Protein AF-A0A7S3WK91-F1 (afdb_monomer)

Sequence (110 aa):
MHADAELDVEPSCLADLNDDLLRKIASRLAESDLASAVALKRCSSRFKDLATPLVANAVSRINTKWRDAADKIGEEGAARIRGGLERNGVLTTLNLLGNNIRAEGAAAIA

Organism: Emiliania huxleyi (NCBI:txid2903)

Nearest PDB structures (foldseek):
  5k35-assembly1_A  TM=3.600E-01  e=5.840E+00  Legionella pneumophila

Radius of gyration: 26.45 Å; Cα contacts (8 Å, |Δi|>4): 63; chains: 1; bounding box: 56×19×87 Å

Foldseek 3Di:
DDDPDPPPCPPPPPPPQDPVNVVVVLVVLLVPALVSLVVQCPPDPVCVVSSVVSNVSNVVVVVVVVVVVLQVCLQVVLLVLQVVVVPDPPDPDDDCPPSNNDPNSVVNND

Mean predicted aligned error: 13.98 Å

Solvent-accessible surface area (backbone atoms only — not comparable to full-atom values): 6562 Å² total; per-residue (Å²): 136,89,78,88,74,83,80,78,72,70,79,77,78,67,78,79,62,50,70,67,59,53,50,52,52,48,54,58,44,40,76,44,58,61,69,61,33,57,52,44,45,72,72,40,78,83,39,37,77,56,24,54,60,32,42,53,51,27,51,51,55,50,52,52,53,53,50,56,51,51,48,51,49,12,37,54,49,22,49,52,48,30,63,49,51,80,72,37,94,78,73,84,78,84,89,66,86,87,62,65,52,42,73,71,16,47,63,53,53,107

InterPro domains:
  IPR032675 Leucine-rich repeat domain superfamily [G3DSA:3.80.10.10] (22-110)

pLDDT: mean 71.81, std 11.96, range [39.44, 88.31]

Secondary structure (DSSP, 8-state):
------------TTTT--HHHHHHHHHHHHTS-HHHHHHHHHH-STTHHHHHHHHHHHHHHHHHHHHHHHHHHHHHHHHHHHHHHTT-SS------TTS---HHHHHTT-

Structure (mmCIF, N/CA/C/O backbone):
data_AF-A0A7S3WK91-F1
#
_entry.id   AF-A0A7S3WK91-F1
#
loop_
_atom_site.group_PDB
_atom_site.id
_atom_site.type_symbol
_atom_site.label_atom_id
_atom_site.label_alt_id
_atom_site.label_comp_id
_atom_site.label_asym_id
_atom_site.label_entity_id
_atom_site.label_seq_id
_atom_site.pdbx_PDB_ins_code
_atom_site.Cartn_x
_atom_site.Cartn_y
_atom_site.Cartn_z
_atom_site.occupancy
_atom_site.B_iso_or_equiv
_atom_site.auth_seq_id
_atom_site.auth_comp_id
_atom_site.auth_asym_id
_atom_site.auth_atom_id
_atom_site.pdbx_PDB_model_num
ATOM 1 N N . MET A 1 1 ? 18.056 6.343 -60.080 1.00 39.44 1 MET A N 1
ATOM 2 C CA . MET A 1 1 ? 19.334 6.184 -59.355 1.00 39.44 1 MET A CA 1
ATOM 3 C C . MET A 1 1 ? 19.252 7.106 -58.139 1.00 39.44 1 MET A C 1
ATOM 5 O O . MET A 1 1 ? 19.689 8.238 -58.215 1.00 39.44 1 MET A O 1
ATOM 9 N N . HIS A 1 2 ? 18.313 6.854 -57.222 1.00 42.72 2 HIS A N 1
ATOM 10 C CA . HIS A 1 2 ? 18.498 6.074 -55.987 1.00 42.72 2 HIS A CA 1
ATOM 11 C C . HIS A 1 2 ? 19.823 6.369 -55.281 1.00 42.72 2 HIS A C 1
ATOM 13 O O . HIS A 1 2 ? 20.850 5.845 -55.701 1.00 42.72 2 HIS A O 1
ATOM 19 N N . ALA A 1 3 ? 19.746 7.175 -54.221 1.00 43.22 3 ALA A N 1
ATOM 20 C CA . ALA A 1 3 ? 20.420 6.948 -52.944 1.00 43.22 3 ALA A CA 1
ATOM 21 C C . ALA A 1 3 ? 19.912 7.989 -51.925 1.00 43.22 3 ALA A C 1
ATOM 23 O O . ALA A 1 3 ? 20.571 8.992 -51.666 1.00 43.22 3 ALA A O 1
ATOM 24 N N . ASP A 1 4 ? 18.720 7.750 -51.372 1.00 42.28 4 ASP A N 1
ATOM 25 C CA . ASP A 1 4 ? 18.373 8.228 -50.034 1.00 42.28 4 ASP A CA 1
ATOM 26 C C . ASP A 1 4 ? 19.255 7.443 -49.058 1.00 42.28 4 ASP A C 1
ATOM 28 O O . ASP A 1 4 ? 19.033 6.257 -48.823 1.00 42.28 4 ASP A O 1
ATOM 32 N N . ALA A 1 5 ? 20.330 8.064 -48.580 1.00 47.50 5 ALA A N 1
ATOM 33 C CA . ALA A 1 5 ? 21.138 7.505 -47.509 1.00 47.50 5 ALA A CA 1
ATOM 34 C C . ALA A 1 5 ? 20.536 7.971 -46.181 1.00 47.50 5 ALA A C 1
ATOM 36 O O . ALA A 1 5 ? 20.780 9.095 -45.739 1.00 47.50 5 ALA A O 1
ATOM 37 N N . GLU A 1 6 ? 19.722 7.098 -45.583 1.00 49.91 6 GLU A N 1
ATOM 38 C CA . GLU A 1 6 ? 19.400 7.085 -44.156 1.00 49.91 6 GLU A CA 1
ATOM 39 C C . GLU A 1 6 ? 20.673 7.343 -43.336 1.00 49.91 6 GLU A C 1
ATOM 41 O O . GLU A 1 6 ? 21.523 6.469 -43.173 1.00 49.91 6 GLU A O 1
ATOM 46 N N . LEU A 1 7 ? 20.810 8.558 -42.811 1.00 42.66 7 LEU A N 1
ATOM 47 C CA . LEU A 1 7 ? 21.681 8.842 -41.676 1.00 42.66 7 LEU A CA 1
ATOM 48 C C . LEU A 1 7 ? 20.838 8.745 -40.407 1.00 42.66 7 LEU A C 1
ATOM 50 O O . LEU A 1 7 ? 20.645 9.725 -39.691 1.00 42.66 7 LEU A O 1
ATOM 54 N N . ASP A 1 8 ? 20.339 7.539 -40.146 1.00 42.78 8 ASP A N 1
ATOM 55 C CA . ASP A 1 8 ? 19.855 7.135 -38.830 1.00 42.78 8 ASP A CA 1
ATOM 56 C C . ASP A 1 8 ? 21.088 6.826 -37.964 1.00 42.78 8 ASP A C 1
ATOM 58 O O . ASP A 1 8 ? 21.459 5.683 -37.696 1.00 42.78 8 ASP A O 1
ATOM 62 N N . VAL A 1 9 ? 21.833 7.879 -37.614 1.00 47.31 9 VAL A N 1
ATOM 63 C CA . VAL A 1 9 ? 22.887 7.792 -36.599 1.00 47.31 9 VAL A CA 1
ATOM 64 C C . VAL A 1 9 ? 22.194 7.908 -35.247 1.00 47.31 9 VAL A C 1
ATOM 66 O O . VAL A 1 9 ? 22.242 8.941 -34.579 1.00 47.31 9 VAL A O 1
ATOM 69 N N . GLU A 1 10 ? 21.521 6.827 -34.852 1.00 50.66 10 GLU A N 1
ATOM 70 C CA . GLU A 1 10 ? 21.249 6.553 -33.444 1.00 50.66 10 GLU A CA 1
ATOM 71 C C . GLU A 1 10 ? 22.588 6.692 -32.693 1.00 50.66 10 GLU A C 1
ATOM 73 O O . GLU A 1 10 ? 23.584 6.074 -33.087 1.00 50.66 10 GLU A O 1
ATOM 78 N N . PRO A 1 11 ? 22.685 7.533 -31.651 1.00 44.22 11 PRO A N 1
ATOM 79 C CA . PRO A 1 11 ? 23.951 7.774 -30.982 1.00 44.22 11 PRO A CA 1
ATOM 80 C C . PRO A 1 11 ? 24.429 6.481 -30.310 1.00 44.22 11 PRO A C 1
ATOM 82 O O . PRO A 1 11 ? 23.894 6.054 -29.287 1.00 44.22 11 PRO A O 1
ATOM 85 N N . SER A 1 12 ? 25.487 5.882 -30.860 1.00 49.66 12 SER A N 1
ATOM 86 C CA . SER A 1 12 ? 26.161 4.663 -30.384 1.00 49.66 12 SER A CA 1
ATOM 87 C C . SER A 1 12 ? 26.857 4.803 -29.017 1.00 49.66 12 SER A C 1
ATOM 89 O O . SER A 1 12 ? 27.827 4.105 -28.740 1.00 49.66 12 SER A O 1
ATOM 91 N N . CYS A 1 13 ? 26.385 5.673 -28.123 1.00 46.78 13 CYS A N 1
ATOM 92 C CA . CYS A 1 13 ? 27.007 5.927 -26.819 1.00 46.78 13 CYS A CA 1
ATOM 93 C C . CYS A 1 13 ? 26.669 4.874 -25.743 1.00 46.78 13 CYS A C 1
ATOM 95 O O . CYS A 1 13 ? 27.171 4.965 -24.626 1.00 46.78 13 CYS A O 1
ATOM 97 N N . LEU A 1 14 ? 25.820 3.882 -26.041 1.00 51.44 14 LEU A N 1
ATOM 98 C CA . LEU A 1 14 ? 25.365 2.870 -25.070 1.00 51.44 14 LEU A CA 1
ATOM 99 C C . LEU A 1 14 ? 25.967 1.470 -25.268 1.00 51.44 14 LEU A C 1
ATOM 101 O O . LEU A 1 14 ? 25.737 0.594 -24.432 1.00 51.44 14 LEU A O 1
ATOM 105 N N . ALA A 1 15 ? 26.730 1.238 -26.340 1.00 56.41 15 ALA A N 1
ATOM 106 C CA . ALA A 1 15 ? 27.353 -0.065 -26.594 1.00 56.41 15 ALA A CA 1
ATOM 107 C C . ALA A 1 15 ? 28.552 -0.344 -25.664 1.00 56.41 15 ALA A C 1
ATOM 109 O O . ALA A 1 15 ? 28.764 -1.496 -25.293 1.00 56.41 15 ALA A O 1
ATOM 110 N N . ASP A 1 16 ? 29.258 0.704 -25.223 1.00 57.34 16 ASP A N 1
ATOM 111 C CA . ASP A 1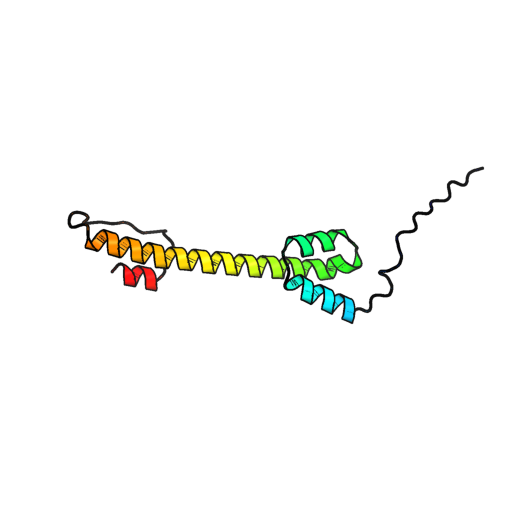 16 ? 30.451 0.619 -24.360 1.00 57.34 16 ASP A CA 1
ATOM 112 C C . ASP A 1 16 ? 30.156 0.637 -22.849 1.00 57.34 16 ASP A C 1
ATOM 114 O O . ASP A 1 16 ? 31.073 0.627 -22.022 1.00 57.34 16 ASP A O 1
ATOM 118 N N . LEU A 1 17 ? 28.883 0.660 -22.435 1.00 63.47 17 LEU A N 1
ATOM 119 C CA . LEU A 1 17 ? 28.564 0.587 -21.011 1.00 63.47 17 LEU A CA 1
ATOM 120 C C . LEU A 1 17 ? 28.827 -0.834 -20.491 1.00 63.47 17 LEU A C 1
ATOM 122 O O . LEU A 1 17 ? 28.091 -1.769 -20.804 1.00 63.47 17 LEU A O 1
ATOM 126 N N . ASN A 1 18 ? 29.874 -0.984 -19.676 1.00 74.00 18 ASN A N 1
ATOM 127 C CA . ASN A 1 18 ? 30.205 -2.242 -19.009 1.00 74.00 18 ASN A CA 1
ATOM 128 C C . ASN A 1 18 ? 29.045 -2.723 -18.111 1.00 74.00 18 ASN A C 1
ATOM 130 O O . ASN A 1 18 ? 28.393 -1.911 -17.445 1.00 74.00 18 ASN A O 1
ATOM 134 N N . ASP A 1 19 ? 28.834 -4.040 -18.026 1.00 74.31 19 ASP A N 1
ATOM 135 C CA . ASP A 1 19 ? 27.715 -4.653 -17.286 1.00 74.31 19 ASP A CA 1
ATOM 136 C C . ASP A 1 19 ? 27.688 -4.261 -15.796 1.00 74.31 19 ASP A C 1
ATOM 138 O O . ASP A 1 19 ? 26.617 -4.130 -15.198 1.00 74.31 19 ASP A O 1
ATOM 142 N N . ASP A 1 20 ? 28.853 -3.998 -15.192 1.00 78.69 20 ASP A N 1
ATOM 143 C CA . ASP A 1 20 ? 28.956 -3.499 -13.813 1.00 78.69 20 ASP A CA 1
ATOM 144 C C . ASP A 1 20 ? 28.362 -2.089 -13.651 1.00 78.69 20 ASP A C 1
ATOM 146 O O . ASP A 1 20 ? 27.637 -1.807 -12.691 1.00 78.69 20 ASP A O 1
ATOM 150 N N . LEU A 1 21 ? 28.618 -1.204 -14.619 1.00 77.69 21 LEU A N 1
ATOM 151 C CA . LEU A 1 21 ? 28.102 0.162 -14.608 1.00 77.69 21 LEU A CA 1
ATOM 152 C C . LEU A 1 21 ? 26.587 0.164 -14.843 1.00 77.69 21 LEU A C 1
ATOM 154 O O . LEU A 1 21 ? 25.855 0.864 -14.142 1.00 77.69 21 LEU A O 1
ATOM 158 N N . 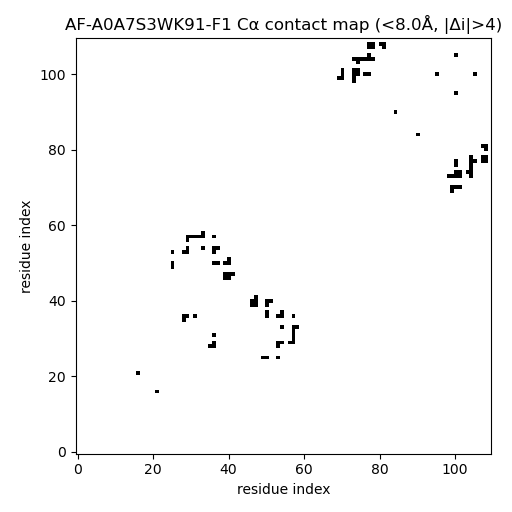LEU A 1 22 ? 26.114 -0.685 -15.761 1.00 74.88 22 LEU A N 1
ATOM 159 C CA . LEU A 1 22 ? 24.689 -0.923 -16.002 1.00 74.88 22 LEU A CA 1
ATOM 160 C C . LEU A 1 22 ? 23.984 -1.414 -14.740 1.00 74.88 22 LEU A C 1
ATOM 162 O O . LEU A 1 22 ? 22.922 -0.900 -14.385 1.00 74.88 22 LEU A O 1
ATOM 166 N N . ARG A 1 23 ? 24.598 -2.355 -14.017 1.00 74.06 23 ARG A N 1
ATOM 167 C CA . ARG A 1 23 ? 24.060 -2.862 -12.754 1.00 74.06 23 ARG A CA 1
ATOM 168 C C . ARG A 1 23 ? 24.020 -1.779 -11.676 1.00 74.06 23 ARG A C 1
ATOM 170 O O . ARG A 1 23 ? 23.020 -1.676 -10.973 1.00 74.06 23 ARG A O 1
ATOM 177 N N . LYS A 1 24 ? 25.047 -0.933 -11.560 1.00 79.62 24 LYS A N 1
ATOM 178 C CA . LYS A 1 24 ? 25.048 0.198 -10.611 1.00 79.62 24 LYS A CA 1
ATOM 179 C C . LYS A 1 24 ? 23.970 1.233 -10.930 1.00 79.62 24 LYS A C 1
ATOM 181 O O . LYS A 1 24 ? 23.294 1.697 -10.013 1.00 79.62 24 LYS A O 1
ATOM 186 N N . ILE A 1 25 ? 23.787 1.572 -12.206 1.00 75.81 25 ILE A N 1
ATOM 187 C CA . ILE A 1 25 ? 22.723 2.481 -12.658 1.00 75.81 25 ILE A CA 1
ATOM 188 C C . ILE A 1 25 ? 21.350 1.867 -12.370 1.00 75.81 25 ILE A C 1
ATOM 190 O O . ILE A 1 25 ? 20.484 2.546 -11.823 1.00 75.81 25 ILE A O 1
ATOM 194 N N . ALA A 1 26 ? 21.172 0.572 -12.649 1.00 73.62 26 ALA A N 1
ATOM 195 C CA . ALA A 1 26 ? 19.958 -0.161 -12.309 1.00 73.62 26 ALA A CA 1
ATOM 196 C C . ALA A 1 26 ? 19.671 -0.108 -10.799 1.00 73.62 26 ALA A C 1
ATOM 198 O O . ALA A 1 26 ? 18.570 0.267 -10.409 1.00 73.62 26 ALA A O 1
ATOM 199 N N . SER A 1 27 ? 20.655 -0.386 -9.940 1.00 75.25 27 SER A N 1
ATOM 200 C CA . SER A 1 27 ? 20.482 -0.318 -8.481 1.00 75.25 27 SER A CA 1
ATOM 201 C C . SER A 1 27 ? 20.098 1.081 -7.992 1.00 75.25 27 SER A C 1
ATOM 203 O O . SER A 1 27 ? 19.176 1.217 -7.194 1.00 75.25 27 SER A O 1
ATOM 205 N N . ARG A 1 28 ? 20.741 2.136 -8.511 1.00 75.81 28 ARG A N 1
ATOM 206 C CA . ARG A 1 28 ? 20.384 3.536 -8.204 1.00 75.81 28 ARG A CA 1
ATOM 207 C C . ARG A 1 28 ? 18.955 3.870 -8.631 1.00 75.81 28 ARG A C 1
ATOM 209 O O . ARG A 1 28 ? 18.254 4.607 -7.947 1.00 75.81 28 ARG A O 1
ATOM 216 N N . LEU A 1 29 ? 18.510 3.319 -9.755 1.00 70.00 29 LEU A N 1
ATOM 217 C CA . LEU A 1 29 ? 17.156 3.518 -10.254 1.00 70.00 29 LEU A CA 1
ATOM 218 C C . LEU A 1 29 ? 16.111 2.714 -9.469 1.00 70.00 29 LEU A C 1
ATOM 220 O O . LEU A 1 29 ? 14.987 3.185 -9.315 1.00 70.00 29 LEU A O 1
ATOM 224 N N . ALA A 1 30 ? 16.477 1.540 -8.945 1.00 68.69 30 ALA A N 1
ATOM 225 C CA . ALA A 1 30 ? 15.633 0.744 -8.050 1.00 68.69 30 ALA A CA 1
ATOM 226 C C . ALA A 1 30 ? 15.255 1.530 -6.786 1.00 68.69 30 ALA A C 1
ATOM 228 O O . ALA A 1 30 ? 14.171 1.356 -6.229 1.00 68.69 30 ALA A O 1
ATOM 229 N N . GLU A 1 31 ? 16.151 2.417 -6.348 1.00 73.12 31 GLU A N 1
ATOM 230 C CA . GLU A 1 31 ? 15.930 3.339 -5.235 1.00 73.12 31 GLU A CA 1
ATOM 231 C C . GLU A 1 31 ? 15.043 4.539 -5.619 1.00 73.12 31 GLU A C 1
ATOM 233 O O . GLU A 1 31 ? 14.416 5.127 -4.733 1.00 73.12 31 GLU A O 1
ATOM 238 N N . SER A 1 32 ? 14.911 4.845 -6.914 1.00 71.31 32 SER A N 1
ATOM 239 C CA . SER A 1 32 ? 14.133 5.969 -7.457 1.00 71.31 32 SER A CA 1
ATOM 240 C C . SER A 1 32 ? 12.644 5.650 -7.690 1.00 71.31 32 SER A C 1
ATOM 242 O O . SER A 1 32 ? 12.165 4.557 -7.383 1.00 71.31 32 SER A O 1
ATOM 244 N N . ASP A 1 33 ? 11.899 6.622 -8.224 1.00 70.06 33 ASP A N 1
ATOM 245 C CA . ASP A 1 33 ? 10.475 6.503 -8.540 1.00 70.06 33 ASP A CA 1
ATOM 246 C C . ASP A 1 33 ? 10.154 5.520 -9.679 1.00 70.06 33 ASP A C 1
ATOM 248 O O . ASP A 1 33 ? 10.903 5.345 -10.645 1.00 70.06 33 ASP A O 1
ATOM 252 N N . LEU A 1 34 ? 8.949 4.940 -9.610 1.00 69.81 34 LEU A N 1
ATOM 253 C CA . LEU A 1 34 ? 8.416 3.984 -10.590 1.00 69.81 34 LEU A CA 1
ATOM 254 C C . LEU A 1 34 ? 8.414 4.537 -12.029 1.00 69.81 34 LEU A C 1
ATOM 256 O O . LEU A 1 34 ? 8.633 3.784 -12.980 1.00 69.81 34 LEU A O 1
ATOM 260 N N . ALA A 1 35 ? 8.203 5.847 -12.195 1.00 71.56 35 ALA A N 1
ATOM 261 C CA . ALA A 1 35 ? 8.203 6.512 -13.500 1.00 71.56 35 ALA A CA 1
ATOM 262 C C . ALA A 1 35 ? 9.544 6.347 -14.238 1.00 71.56 35 ALA A C 1
ATOM 264 O O . ALA A 1 35 ? 9.563 6.089 -15.443 1.00 71.56 35 ALA A O 1
ATOM 265 N N . SER A 1 36 ? 10.657 6.409 -13.503 1.00 73.69 36 SER A N 1
ATOM 266 C CA . SER A 1 36 ? 12.011 6.286 -14.045 1.00 73.69 36 SER A CA 1
ATOM 267 C C . SER A 1 36 ? 12.309 4.859 -14.527 1.00 73.69 36 SER A C 1
ATOM 269 O O . SER A 1 36 ? 12.896 4.671 -15.592 1.00 73.69 36 SER A O 1
ATOM 271 N N . ALA A 1 37 ? 11.834 3.839 -13.800 1.00 67.19 37 ALA A N 1
ATOM 272 C CA . ALA A 1 37 ? 11.962 2.429 -14.191 1.00 67.19 37 ALA A CA 1
ATOM 273 C C . ALA A 1 37 ? 11.151 2.083 -15.453 1.00 67.19 37 ALA A C 1
ATOM 275 O O . ALA A 1 37 ? 11.633 1.372 -16.340 1.00 67.19 37 ALA A O 1
ATOM 276 N N . VAL A 1 38 ? 9.932 2.620 -15.573 1.00 69.06 38 VAL A N 1
ATOM 277 C CA . VAL A 1 38 ? 9.072 2.403 -16.749 1.00 69.06 38 VAL A CA 1
ATOM 278 C C . VAL A 1 38 ? 9.622 3.114 -17.988 1.00 69.06 38 VAL A C 1
ATOM 280 O O . VAL A 1 38 ? 9.557 2.554 -19.085 1.00 69.06 38 VAL A O 1
ATOM 283 N N . ALA A 1 39 ? 10.203 4.307 -17.826 1.00 70.12 39 ALA A N 1
ATOM 284 C CA . ALA A 1 39 ? 10.870 5.019 -18.914 1.00 70.12 39 ALA A CA 1
ATOM 285 C C . ALA A 1 39 ? 12.044 4.203 -19.486 1.00 70.12 39 ALA A C 1
ATOM 287 O O . ALA A 1 39 ? 12.147 4.044 -20.699 1.00 70.12 39 ALA A O 1
ATOM 288 N N . LEU A 1 40 ? 12.856 3.572 -18.631 1.00 66.19 40 LEU A N 1
ATOM 289 C CA . LEU A 1 40 ? 13.996 2.753 -19.065 1.00 66.19 40 LEU A CA 1
ATOM 290 C C . LEU A 1 40 ? 13.604 1.474 -19.819 1.00 66.19 40 LEU A C 1
ATOM 292 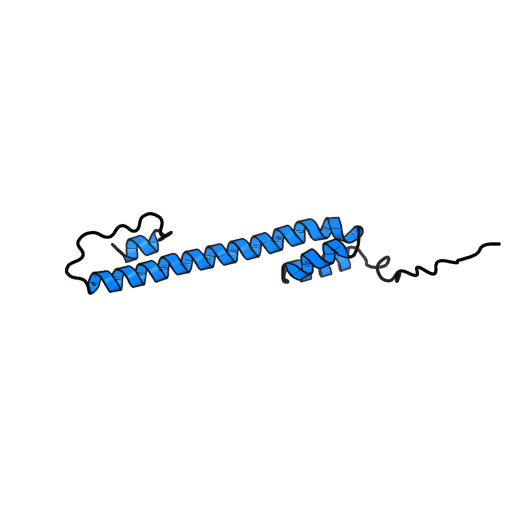O O . LEU A 1 40 ? 14.313 1.074 -20.742 1.00 66.19 40 LEU A O 1
ATOM 296 N N . LYS A 1 41 ? 12.436 0.883 -19.530 1.00 65.50 41 LYS A N 1
ATOM 297 C CA . LYS A 1 41 ? 11.878 -0.227 -20.333 1.00 65.50 41 LYS A CA 1
ATOM 298 C C . LYS A 1 41 ? 11.650 0.164 -21.801 1.00 65.50 41 LYS A C 1
ATOM 300 O O . LYS A 1 41 ? 11.635 -0.714 -22.667 1.00 65.50 41 LYS A O 1
ATOM 305 N N . ARG A 1 42 ? 11.437 1.456 -22.082 1.00 65.25 42 ARG A N 1
ATOM 306 C CA . ARG A 1 42 ? 11.246 1.981 -23.441 1.00 65.25 42 ARG A CA 1
ATOM 307 C C . ARG A 1 42 ? 12.559 2.302 -24.159 1.00 65.25 42 ARG A C 1
ATOM 309 O O . ARG A 1 42 ? 12.541 2.317 -25.381 1.00 65.25 42 ARG A O 1
ATOM 316 N N . CYS A 1 43 ? 13.667 2.509 -23.443 1.00 61.38 43 CYS A N 1
ATOM 317 C CA . CYS A 1 43 ? 14.874 3.102 -24.029 1.00 61.38 43 CYS A CA 1
ATOM 318 C C . CYS A 1 43 ? 15.835 2.133 -24.737 1.00 61.38 43 CYS A C 1
ATOM 320 O O . CYS A 1 43 ? 16.686 2.603 -25.475 1.00 61.38 43 CYS A O 1
ATOM 322 N N . SER A 1 44 ? 15.759 0.810 -24.551 1.00 67.31 44 SER A N 1
ATOM 323 C CA . SER A 1 44 ? 16.585 -0.147 -25.317 1.00 67.31 44 SER A CA 1
ATOM 324 C C . SER A 1 44 ? 16.206 -1.593 -24.988 1.00 67.31 44 SER A C 1
ATOM 326 O O . SER A 1 44 ? 15.722 -1.880 -23.893 1.00 67.31 44 SER A O 1
ATOM 328 N N . SER A 1 45 ? 16.463 -2.532 -25.903 1.00 67.81 45 SER A N 1
ATOM 329 C CA . SER A 1 45 ? 16.283 -3.970 -25.666 1.00 67.81 45 SER A CA 1
ATOM 330 C C . SER A 1 45 ? 17.181 -4.514 -24.548 1.00 67.81 45 SER A C 1
ATOM 332 O O . SER A 1 45 ? 16.684 -5.285 -23.733 1.00 67.81 45 SER A O 1
ATOM 334 N N . ARG A 1 46 ? 18.443 -4.062 -24.432 1.00 64.25 46 ARG A N 1
ATOM 335 C CA . ARG A 1 46 ? 19.397 -4.539 -23.400 1.00 64.25 46 ARG A CA 1
ATOM 336 C C . ARG A 1 46 ? 18.961 -4.208 -21.970 1.00 64.25 46 ARG A C 1
ATOM 338 O O . ARG A 1 46 ? 19.268 -4.943 -21.041 1.00 64.25 46 ARG A O 1
ATOM 345 N N . PHE A 1 47 ? 18.208 -3.126 -21.784 1.00 68.69 47 PHE A N 1
ATOM 346 C CA . PHE A 1 47 ? 17.679 -2.752 -20.473 1.00 68.69 47 PHE A CA 1
ATOM 347 C C . PHE A 1 47 ? 16.352 -3.438 -20.137 1.00 68.69 47 PHE A C 1
ATOM 349 O O . PHE A 1 47 ? 15.939 -3.357 -18.987 1.00 68.69 47 PHE A O 1
ATOM 356 N N . LYS A 1 48 ? 15.675 -4.130 -21.069 1.00 70.00 48 LYS A N 1
ATOM 357 C CA . LYS A 1 48 ? 14.382 -4.793 -20.783 1.00 70.00 48 LYS A CA 1
ATOM 358 C C . LYS A 1 48 ? 14.513 -5.890 -19.725 1.00 70.00 48 LYS A C 1
ATOM 360 O O . LYS A 1 48 ? 13.660 -5.978 -18.836 1.00 70.00 48 LYS A O 1
ATOM 365 N N . ASP A 1 49 ? 15.597 -6.658 -19.784 1.00 74.00 49 ASP A N 1
ATOM 366 C CA . ASP A 1 49 ? 15.873 -7.741 -18.833 1.00 74.00 49 ASP A CA 1
ATOM 367 C C . ASP A 1 49 ? 16.184 -7.201 -17.432 1.00 74.00 49 ASP A C 1
ATOM 369 O O . ASP A 1 49 ? 15.805 -7.799 -16.428 1.00 74.00 49 ASP A O 1
ATOM 373 N N . LEU A 1 50 ? 16.790 -6.012 -17.358 1.00 71.00 50 LEU A N 1
ATOM 374 C CA . LEU A 1 50 ? 17.054 -5.304 -16.104 1.00 71.00 50 LEU A CA 1
ATOM 375 C C . LEU A 1 50 ? 15.830 -4.516 -15.608 1.00 71.00 50 LEU A C 1
ATOM 377 O O . LEU A 1 50 ? 15.607 -4.411 -14.408 1.00 71.00 50 LEU A O 1
ATOM 381 N N . ALA A 1 51 ? 15.001 -3.984 -16.504 1.00 72.88 51 ALA A N 1
ATOM 382 C CA . ALA A 1 51 ? 13.851 -3.150 -16.162 1.00 72.88 51 ALA A CA 1
ATOM 383 C C . ALA A 1 51 ? 12.732 -3.948 -15.484 1.00 72.88 51 ALA A C 1
ATOM 385 O O . ALA A 1 51 ? 12.038 -3.421 -14.619 1.00 72.88 51 ALA A O 1
ATOM 386 N N . THR A 1 52 ? 12.564 -5.223 -15.839 1.00 76.50 52 THR A N 1
ATOM 387 C CA . THR A 1 52 ? 11.541 -6.096 -15.245 1.00 76.50 52 THR A CA 1
ATOM 388 C C . THR A 1 52 ? 11.702 -6.249 -13.722 1.00 76.50 52 THR A C 1
ATOM 390 O O . THR A 1 52 ? 10.761 -5.904 -12.998 1.00 76.50 52 THR A O 1
ATOM 393 N N . PRO A 1 53 ? 12.864 -6.683 -13.188 1.00 77.88 53 PRO A N 1
ATOM 394 C CA . PRO A 1 53 ? 13.065 -6.754 -11.741 1.00 77.88 53 PRO A CA 1
ATOM 395 C C . PRO A 1 53 ? 13.051 -5.375 -11.064 1.00 77.88 53 PRO A C 1
ATOM 397 O O . PRO A 1 53 ? 12.615 -5.273 -9.919 1.00 77.88 53 PRO A O 1
ATOM 400 N N . LEU A 1 54 ? 13.455 -4.303 -11.759 1.00 77.38 54 LEU A N 1
ATOM 401 C CA . LEU A 1 54 ? 13.391 -2.934 -11.228 1.00 77.38 54 LEU A CA 1
ATOM 402 C C . LEU A 1 54 ? 11.955 -2.463 -11.002 1.00 77.38 54 LEU A C 1
ATOM 404 O O . LEU A 1 54 ? 11.634 -1.943 -9.935 1.00 77.38 54 LEU A O 1
ATOM 408 N N . VAL A 1 55 ? 11.075 -2.6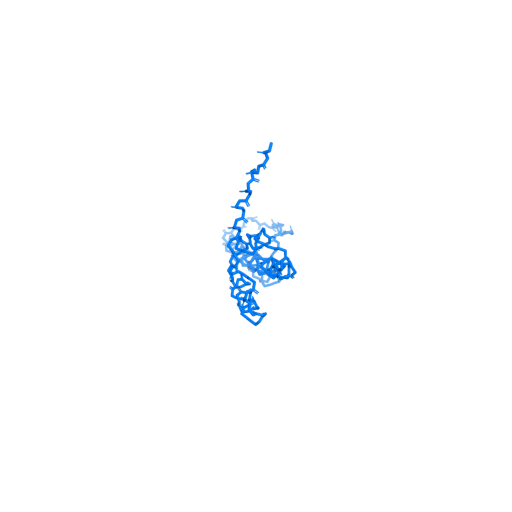82 -11.981 1.00 78.44 55 VAL A N 1
ATOM 409 C CA . VAL A 1 55 ? 9.651 -2.352 -11.856 1.00 78.44 55 VAL A CA 1
ATOM 410 C C . VAL A 1 55 ? 9.011 -3.188 -10.748 1.00 78.44 55 VAL A C 1
ATOM 412 O O . VAL A 1 55 ? 8.280 -2.639 -9.927 1.00 78.44 55 VAL A O 1
ATOM 415 N N . ALA A 1 56 ? 9.325 -4.485 -10.662 1.00 82.94 56 ALA A N 1
ATOM 416 C CA . ALA A 1 56 ? 8.825 -5.344 -9.588 1.00 82.94 56 ALA A CA 1
ATOM 417 C C . ALA A 1 56 ? 9.264 -4.851 -8.195 1.00 82.94 56 ALA A C 1
ATOM 419 O O . ALA A 1 56 ? 8.446 -4.778 -7.276 1.00 82.94 56 ALA A O 1
ATOM 420 N N . ASN A 1 57 ? 10.532 -4.454 -8.043 1.00 83.56 57 ASN A N 1
ATOM 421 C CA . ASN A 1 57 ? 11.048 -3.898 -6.794 1.00 83.56 57 ASN A CA 1
ATOM 422 C C . ASN A 1 57 ? 10.352 -2.577 -6.425 1.00 83.56 57 ASN A C 1
ATOM 424 O O . ASN A 1 57 ? 9.862 -2.436 -5.303 1.00 83.56 57 ASN A O 1
ATOM 428 N N . ALA A 1 58 ? 10.237 -1.646 -7.376 1.00 83.38 58 ALA A N 1
ATOM 429 C CA . ALA A 1 58 ? 9.568 -0.364 -7.166 1.00 83.38 58 ALA A CA 1
ATOM 430 C C . ALA A 1 58 ? 8.096 -0.546 -6.752 1.00 83.38 58 ALA A C 1
ATOM 432 O O . ALA A 1 58 ? 7.642 0.071 -5.786 1.00 83.38 58 ALA A O 1
ATOM 433 N N . VAL A 1 59 ? 7.361 -1.445 -7.419 1.00 85.12 59 VAL A N 1
ATOM 434 C CA . VAL A 1 59 ? 5.976 -1.786 -7.055 1.00 85.12 59 VAL A CA 1
ATOM 435 C C . VAL A 1 59 ? 5.905 -2.380 -5.648 1.00 85.12 59 VAL A C 1
ATOM 437 O O . VAL A 1 59 ? 5.049 -1.974 -4.863 1.00 85.12 59 VAL A O 1
ATOM 440 N N . SER A 1 60 ? 6.822 -3.283 -5.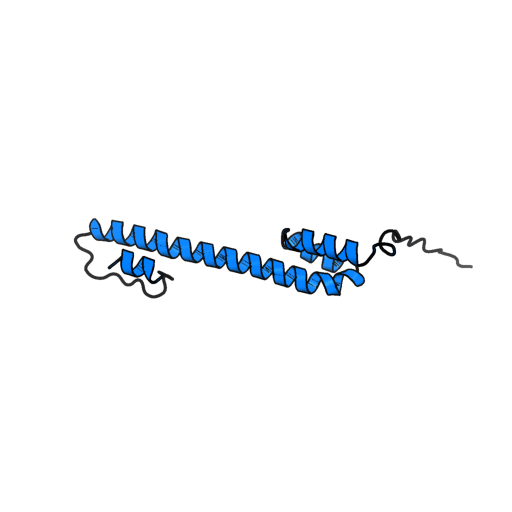288 1.00 87.56 60 SER A N 1
ATOM 441 C CA . SER A 1 60 ? 6.878 -3.853 -3.938 1.00 87.56 60 SER A CA 1
ATOM 442 C C . SER A 1 60 ? 7.081 -2.777 -2.867 1.00 87.56 60 SER A C 1
ATOM 444 O O . SER A 1 60 ? 6.381 -2.797 -1.857 1.00 87.56 60 SER A O 1
ATOM 446 N N . ARG A 1 61 ? 7.990 -1.815 -3.089 1.00 85.44 61 ARG A N 1
ATOM 447 C CA . ARG A 1 61 ? 8.248 -0.693 -2.162 1.00 85.44 61 ARG A CA 1
ATOM 448 C C . ARG A 1 61 ? 7.028 0.210 -1.989 1.00 85.44 61 ARG A C 1
ATOM 450 O O . ARG A 1 61 ? 6.734 0.670 -0.887 1.00 85.44 61 ARG A O 1
ATOM 457 N N . ILE A 1 62 ? 6.312 0.473 -3.080 1.00 85.12 62 ILE A N 1
ATOM 458 C CA . ILE A 1 62 ? 5.074 1.252 -3.042 1.00 85.12 62 ILE A CA 1
ATOM 459 C C . ILE A 1 62 ? 4.018 0.491 -2.237 1.00 85.12 62 ILE A C 1
ATOM 461 O O . ILE A 1 62 ? 3.416 1.065 -1.333 1.00 85.12 62 ILE A O 1
ATOM 465 N N . ASN A 1 63 ? 3.838 -0.804 -2.498 1.00 88.31 63 ASN A N 1
ATOM 466 C CA . ASN A 1 63 ? 2.861 -1.629 -1.792 1.00 88.31 63 ASN A CA 1
ATOM 467 C C . ASN A 1 63 ? 3.124 -1.689 -0.277 1.00 88.31 63 ASN A C 1
ATOM 469 O O . ASN A 1 63 ? 2.193 -1.535 0.511 1.00 88.31 63 ASN A O 1
ATOM 473 N N . THR A 1 64 ? 4.385 -1.837 0.149 1.00 88.06 64 THR A N 1
ATOM 474 C CA . THR A 1 64 ? 4.730 -1.783 1.580 1.00 88.06 64 THR A CA 1
ATOM 475 C C . THR A 1 64 ? 4.384 -0.428 2.187 1.00 88.06 64 THR A C 1
ATOM 477 O O . THR A 1 64 ? 3.761 -0.385 3.240 1.00 88.06 64 THR A O 1
ATOM 480 N N . LYS A 1 65 ? 4.675 0.677 1.488 1.00 87.94 65 LYS A N 1
ATOM 481 C CA . LYS A 1 65 ? 4.340 2.027 1.961 1.00 87.94 65 LYS A CA 1
ATOM 482 C C . LYS A 1 65 ? 2.829 2.234 2.127 1.00 87.94 65 LYS A C 1
ATOM 484 O O . LYS A 1 65 ? 2.408 2.835 3.111 1.00 87.94 65 LYS A O 1
ATOM 489 N N . TRP A 1 66 ? 2.016 1.752 1.184 1.00 86.94 66 TRP A N 1
ATOM 490 C CA . TRP A 1 66 ? 0.553 1.824 1.290 1.00 86.94 66 TRP A CA 1
ATOM 491 C C . TRP A 1 66 ? 0.017 0.988 2.445 1.00 86.94 66 TRP A C 1
ATOM 493 O O . TRP A 1 66 ? -0.863 1.453 3.164 1.00 86.94 66 TRP A O 1
ATOM 503 N N . ARG A 1 67 ? 0.560 -0.217 2.642 1.00 85.56 67 ARG A N 1
ATOM 504 C CA . ARG A 1 67 ? 0.188 -1.078 3.765 1.00 85.56 67 ARG A CA 1
ATOM 505 C C . ARG A 1 67 ? 0.485 -0.392 5.097 1.00 85.56 67 ARG A C 1
ATOM 507 O O . ARG A 1 67 ? -0.429 -0.224 5.892 1.00 85.56 67 ARG A O 1
ATOM 514 N N . ASP A 1 68 ? 1.707 0.103 5.275 1.00 86.44 68 ASP A N 1
ATOM 515 C CA . ASP A 1 68 ? 2.115 0.776 6.510 1.00 86.44 68 ASP A CA 1
ATOM 516 C C . ASP A 1 68 ? 1.270 2.044 6.771 1.00 86.44 68 ASP A C 1
ATOM 518 O O . ASP A 1 68 ? 0.910 2.347 7.909 1.00 86.44 68 ASP A O 1
ATOM 522 N N . ALA A 1 69 ? 0.886 2.776 5.717 1.00 84.94 69 ALA A N 1
ATOM 523 C CA . ALA A 1 69 ? -0.028 3.912 5.835 1.00 84.94 69 ALA A CA 1
ATOM 524 C C . ALA A 1 69 ? -1.450 3.488 6.249 1.00 84.94 69 ALA A C 1
ATOM 526 O O . ALA A 1 69 ? -2.052 4.133 7.107 1.00 84.94 69 ALA A O 1
ATOM 527 N N . ALA A 1 70 ? -1.985 2.410 5.668 1.00 82.69 70 ALA A N 1
ATOM 528 C CA . ALA A 1 70 ? -3.298 1.872 6.024 1.00 82.69 70 ALA A CA 1
ATOM 529 C C . ALA A 1 70 ? -3.339 1.382 7.479 1.00 82.69 70 ALA A C 1
ATOM 531 O O . ALA A 1 70 ? -4.332 1.589 8.176 1.00 82.69 70 ALA A O 1
ATOM 532 N N . ASP A 1 71 ? -2.244 0.793 7.951 1.00 82.38 71 ASP A N 1
ATOM 533 C CA . ASP A 1 71 ? -2.101 0.329 9.329 1.00 82.38 71 ASP A CA 1
ATOM 534 C C . ASP A 1 71 ? -2.161 1.489 10.323 1.00 82.38 71 ASP A C 1
ATOM 536 O O . ASP A 1 71 ? -2.911 1.443 11.298 1.00 82.38 71 ASP A O 1
ATOM 540 N N . LYS A 1 72 ? -1.444 2.576 10.019 1.00 83.50 72 LYS A N 1
ATOM 541 C CA . LYS A 1 72 ? -1.458 3.793 10.833 1.00 83.50 72 LYS A CA 1
ATOM 542 C C . LYS A 1 72 ? -2.844 4.438 10.892 1.00 83.50 72 LYS A C 1
ATOM 544 O O . LYS A 1 72 ? -3.255 4.913 11.948 1.00 83.50 72 LYS A O 1
ATOM 549 N N . ILE A 1 73 ? -3.579 4.438 9.777 1.00 80.19 73 ILE A N 1
ATOM 550 C CA . ILE A 1 73 ? -4.966 4.926 9.741 1.00 80.19 73 ILE A CA 1
ATOM 551 C C . ILE A 1 73 ? -5.866 4.062 10.636 1.00 80.19 73 ILE A C 1
ATOM 553 O O . ILE A 1 73 ? -6.705 4.612 11.347 1.00 80.19 73 ILE A O 1
ATOM 557 N N . GLY A 1 74 ? -5.682 2.739 10.640 1.00 81.50 74 GLY A N 1
ATOM 558 C CA . GLY A 1 74 ? -6.417 1.826 11.521 1.00 81.50 74 GLY A CA 1
ATOM 559 C C . GLY A 1 74 ? -6.175 2.108 13.008 1.00 81.50 74 GLY A C 1
ATOM 560 O O . GLY A 1 74 ? -7.130 2.177 13.781 1.00 81.50 74 GLY A O 1
ATOM 561 N N . GLU A 1 75 ? -4.921 2.329 13.411 1.00 80.25 75 GLU A N 1
ATOM 562 C CA . GLU A 1 75 ? -4.558 2.663 14.798 1.00 80.25 75 GLU A CA 1
ATOM 563 C C . GLU A 1 75 ? -5.066 4.046 15.236 1.00 80.25 75 GLU A C 1
ATOM 565 O O . GLU A 1 75 ? -5.684 4.186 16.294 1.00 80.25 75 GLU A O 1
ATOM 570 N N . GLU A 1 76 ? -4.850 5.082 14.424 1.00 84.19 76 GLU A N 1
ATOM 571 C CA . GLU A 1 76 ? -5.287 6.444 14.750 1.00 84.19 76 GLU A CA 1
ATOM 572 C C . GLU A 1 76 ? -6.818 6.572 14.709 1.00 84.19 76 GLU A C 1
ATOM 574 O O . GLU A 1 76 ? -7.425 7.237 15.557 1.00 84.19 76 GLU A O 1
ATOM 579 N N . GLY A 1 77 ? -7.457 5.883 13.760 1.00 81.56 77 GLY A N 1
ATOM 580 C CA . GLY A 1 77 ? -8.907 5.741 13.687 1.00 81.56 77 GLY A CA 1
ATOM 581 C C . GLY A 1 77 ? -9.469 5.087 14.946 1.00 81.56 77 GLY A C 1
ATOM 582 O O . GLY A 1 77 ? -10.408 5.617 15.540 1.00 81.56 77 GLY A O 1
ATOM 583 N N . ALA A 1 78 ? -8.847 4.005 15.415 1.00 82.38 78 ALA A N 1
ATOM 584 C CA . ALA A 1 78 ? -9.232 3.339 16.651 1.00 82.38 78 ALA A CA 1
ATOM 585 C C . ALA A 1 78 ? -9.113 4.242 17.888 1.00 82.38 78 ALA A C 1
ATOM 587 O O . ALA A 1 78 ? -10.045 4.332 18.688 1.00 82.38 78 ALA A O 1
ATOM 588 N N . ALA A 1 79 ? -8.012 4.986 18.014 1.00 81.69 79 ALA A N 1
ATOM 589 C CA . ALA A 1 79 ? -7.824 5.935 19.110 1.00 81.69 79 ALA A CA 1
ATOM 590 C C . ALA A 1 79 ? -8.880 7.057 19.109 1.00 81.69 79 ALA A C 1
ATOM 592 O O . ALA A 1 79 ? -9.388 7.437 20.168 1.00 81.69 79 ALA A O 1
ATOM 593 N N . ARG A 1 80 ? -9.248 7.572 17.926 1.00 82.44 80 ARG A N 1
ATOM 594 C CA . ARG A 1 80 ? -10.341 8.549 17.786 1.00 82.44 80 ARG A CA 1
ATOM 595 C C . ARG A 1 80 ? -11.692 7.966 18.172 1.00 82.44 80 ARG A C 1
ATOM 597 O O . ARG A 1 80 ? -12.464 8.658 18.832 1.00 82.44 80 ARG A O 1
ATOM 604 N N . ILE A 1 81 ? -11.968 6.721 17.783 1.00 81.81 81 ILE A N 1
ATOM 605 C CA . ILE A 1 81 ? -13.204 6.024 18.148 1.00 81.81 81 ILE A CA 1
ATOM 606 C C . ILE A 1 81 ? -13.302 5.896 19.671 1.00 81.81 81 ILE A C 1
ATOM 608 O O . ILE A 1 81 ? -14.306 6.338 20.225 1.00 81.81 81 ILE A O 1
ATOM 612 N N . ARG A 1 82 ? -12.250 5.422 20.359 1.00 81.25 82 ARG A N 1
ATOM 613 C CA . ARG A 1 82 ? -12.212 5.371 21.835 1.00 81.25 82 ARG A CA 1
ATOM 614 C C . ARG A 1 82 ? -12.547 6.729 22.456 1.00 81.25 82 ARG A C 1
ATOM 616 O O . ARG A 1 82 ? -13.478 6.828 23.247 1.00 81.25 82 ARG A O 1
ATOM 623 N N . GLY A 1 83 ? -11.850 7.793 22.050 1.00 83.19 83 GLY A N 1
ATOM 624 C CA . GLY A 1 83 ? -12.098 9.137 22.591 1.00 83.19 83 GLY A CA 1
ATOM 625 C C . GLY A 1 83 ? -13.489 9.702 22.258 1.00 83.19 83 GLY A C 1
ATOM 626 O O . GLY A 1 83 ? -13.967 10.622 22.926 1.00 83.19 83 GLY A O 1
ATOM 627 N N . GLY A 1 84 ? -14.141 9.188 21.214 1.00 81.50 84 GLY A N 1
ATOM 628 C CA . GLY A 1 84 ? -15.540 9.463 20.898 1.00 81.50 84 GLY A CA 1
ATOM 629 C C . GLY A 1 84 ? -16.504 8.707 21.814 1.00 81.50 84 GLY A C 1
ATOM 630 O O . GLY A 1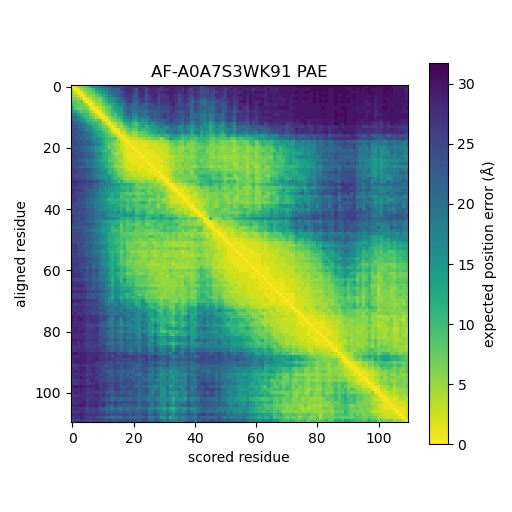 84 ? -17.439 9.323 22.319 1.00 81.50 84 GLY A O 1
ATOM 631 N N . LEU A 1 85 ? -16.259 7.415 22.067 1.00 80.06 85 LEU A N 1
ATOM 632 C CA . LEU A 1 85 ? -17.059 6.596 22.988 1.00 80.06 85 LEU A CA 1
ATOM 633 C C . LEU A 1 85 ? -16.967 7.082 24.435 1.00 80.06 85 LEU A C 1
ATOM 635 O O . LEU A 1 85 ? -17.998 7.193 25.085 1.00 80.06 85 LEU A O 1
ATOM 639 N N . GLU A 1 86 ? -15.777 7.438 24.924 1.00 78.62 86 GLU A N 1
ATOM 640 C CA . GLU A 1 86 ? -15.596 7.969 26.287 1.00 78.62 86 GLU A CA 1
ATOM 641 C C . GLU A 1 86 ? -16.471 9.204 26.556 1.00 78.62 86 GLU A C 1
ATOM 643 O O . GLU A 1 86 ? -16.911 9.435 27.680 1.00 78.62 86 GLU A O 1
ATOM 648 N N . ARG A 1 87 ? -16.745 10.004 25.517 1.00 82.00 87 ARG A N 1
ATOM 649 C CA . ARG A 1 87 ? -17.608 11.190 25.609 1.00 82.00 87 ARG A CA 1
ATOM 650 C C . ARG A 1 87 ? -19.080 10.904 25.311 1.00 82.00 87 ARG A C 1
ATOM 652 O O . ARG A 1 87 ? -19.903 11.804 25.469 1.00 82.00 87 ARG A O 1
ATOM 659 N N . ASN A 1 88 ? -19.427 9.701 24.858 1.00 75.06 88 ASN A N 1
ATOM 660 C CA . ASN A 1 88 ? -20.764 9.372 24.381 1.00 75.06 88 ASN A CA 1
ATOM 661 C C . ASN A 1 88 ? -21.450 8.365 25.315 1.00 75.06 88 ASN A C 1
ATOM 663 O O . ASN A 1 88 ? -21.347 7.159 25.138 1.00 75.06 88 ASN A O 1
ATOM 667 N N . GLY A 1 89 ? -22.194 8.876 26.301 1.00 73.69 89 GLY A N 1
ATOM 668 C CA . GLY A 1 89 ? -22.895 8.054 27.299 1.00 73.69 89 GLY A CA 1
ATOM 669 C C . GLY A 1 89 ? -24.174 7.354 26.814 1.00 73.69 89 GLY A C 1
ATOM 670 O O . GLY A 1 89 ? -24.836 6.699 27.612 1.00 73.69 89 GLY A O 1
ATOM 671 N N . VAL A 1 90 ? -24.557 7.512 25.540 1.00 80.50 90 VAL A N 1
ATOM 672 C CA . VAL A 1 90 ? -25.806 6.960 24.972 1.00 80.50 90 VAL A CA 1
ATOM 673 C C . VAL A 1 90 ? -25.533 5.789 24.024 1.00 80.50 90 VAL A C 1
ATOM 675 O O . VAL A 1 90 ? -26.373 4.902 23.867 1.00 80.50 90 VAL A O 1
ATOM 678 N N . LEU A 1 91 ? -24.362 5.769 23.381 1.00 73.38 91 LEU A N 1
ATOM 679 C CA . LEU A 1 91 ? -24.016 4.755 22.391 1.00 73.38 91 LEU A CA 1
ATOM 680 C C . LEU A 1 91 ? -23.685 3.424 23.086 1.00 73.38 91 LEU A C 1
ATOM 682 O O . LEU A 1 91 ? -22.615 3.255 23.658 1.00 73.38 91 LEU A O 1
ATOM 686 N N . THR A 1 92 ? -24.608 2.467 23.031 1.00 72.75 92 THR A N 1
ATOM 687 C CA . THR A 1 92 ? -24.453 1.135 23.648 1.00 72.75 92 THR A CA 1
ATOM 688 C C . THR A 1 92 ? -23.909 0.083 22.688 1.00 72.75 92 THR A C 1
ATOM 690 O O . THR A 1 92 ? -23.481 -0.981 23.122 1.00 72.75 92 THR A O 1
ATOM 693 N N . THR A 1 93 ? -23.940 0.338 21.376 1.00 69.81 93 THR A N 1
ATOM 694 C CA . THR A 1 93 ? -23.462 -0.602 20.353 1.00 69.81 93 THR A CA 1
ATOM 695 C C . THR A 1 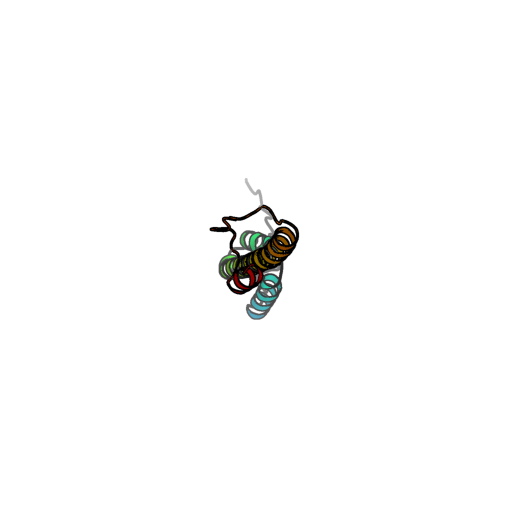93 ? -22.754 0.151 19.229 1.00 69.81 93 THR A C 1
ATOM 697 O O . THR A 1 93 ? -23.322 1.079 18.655 1.00 69.81 93 THR A O 1
ATOM 700 N N . LEU A 1 94 ? -21.532 -0.267 18.882 1.00 74.06 94 LEU A N 1
ATOM 701 C CA . LEU A 1 94 ? -20.784 0.229 17.725 1.00 74.06 94 LEU A CA 1
ATOM 702 C C . LEU A 1 94 ? -20.209 -0.955 16.940 1.00 74.06 94 LEU A C 1
ATOM 704 O O . LEU A 1 94 ? -19.444 -1.749 17.479 1.00 74.06 94 LEU A O 1
ATOM 708 N N . ASN A 1 95 ? -20.575 -1.071 15.662 1.00 73.81 95 ASN A N 1
ATOM 709 C CA . ASN A 1 95 ? -20.047 -2.107 14.777 1.00 73.81 95 ASN A CA 1
ATOM 710 C C . ASN A 1 95 ? -18.842 -1.569 13.993 1.00 73.81 95 ASN A C 1
ATOM 712 O O . ASN A 1 95 ? -18.989 -0.660 13.180 1.00 73.81 95 ASN A O 1
ATOM 716 N N . LEU A 1 96 ? -17.664 -2.149 14.225 1.00 74.44 96 LEU A N 1
ATOM 717 C CA . LEU A 1 96 ? -16.405 -1.755 13.581 1.00 74.44 96 LEU A CA 1
ATOM 718 C C . LEU A 1 96 ? -15.852 -2.818 12.624 1.00 74.44 96 LEU A C 1
ATOM 720 O O . LEU A 1 96 ? -14.728 -2.690 12.131 1.00 74.44 96 LEU A O 1
ATOM 724 N N . LEU A 1 97 ? -16.634 -3.857 12.344 1.00 73.25 97 LEU A N 1
ATOM 725 C CA . LEU A 1 97 ? -16.216 -4.987 11.527 1.00 73.25 97 LEU A CA 1
ATOM 726 C C . LEU A 1 97 ? -15.848 -4.508 10.110 1.00 73.25 97 LEU A C 1
ATOM 728 O O . LEU A 1 97 ? -16.620 -3.810 9.459 1.00 73.25 97 LEU A O 1
ATOM 732 N N . GLY A 1 98 ? -14.638 -4.847 9.654 1.00 72.44 98 GLY A N 1
ATOM 733 C CA . GLY A 1 98 ? -14.123 -4.451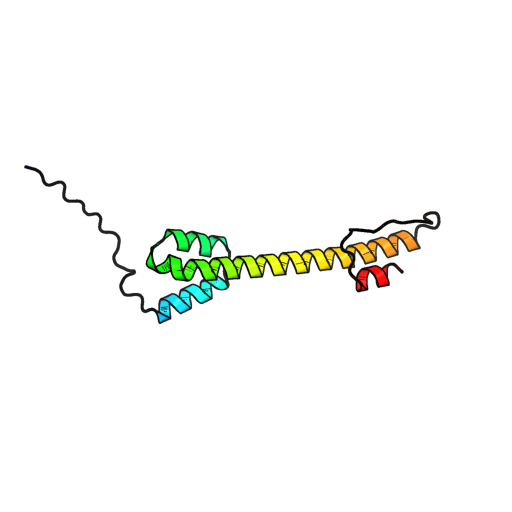 8.336 1.00 72.44 98 GLY A CA 1
ATOM 734 C C . GLY A 1 98 ? -13.339 -3.130 8.274 1.00 72.44 98 GLY A C 1
ATOM 735 O O . GLY A 1 98 ? -12.850 -2.792 7.203 1.00 72.44 98 GLY A O 1
ATOM 736 N N . ASN A 1 99 ? -13.135 -2.407 9.385 1.00 72.81 99 ASN A N 1
ATOM 737 C CA . ASN A 1 99 ? -12.389 -1.130 9.386 1.00 72.81 99 ASN A CA 1
ATOM 738 C C . ASN A 1 99 ? -10.852 -1.274 9.436 1.00 72.81 99 ASN A C 1
ATOM 740 O O . ASN A 1 99 ? -10.155 -0.307 9.731 1.00 72.81 99 ASN A O 1
ATOM 744 N N . ASN A 1 100 ? -10.317 -2.475 9.184 1.00 72.56 100 ASN A N 1
ATOM 745 C CA . ASN A 1 100 ? -8.885 -2.795 9.295 1.00 72.56 100 ASN A CA 1
ATOM 746 C C . ASN A 1 100 ? -8.236 -2.290 10.604 1.00 72.56 100 ASN A C 1
ATOM 748 O O . ASN A 1 100 ? -7.068 -1.905 10.641 1.00 72.56 100 ASN A O 1
ATOM 752 N N . ILE A 1 101 ? -9.015 -2.277 11.687 1.00 76.00 101 ILE A N 1
ATOM 753 C CA . ILE A 1 101 ? -8.528 -1.947 13.019 1.00 76.00 101 ILE A CA 1
ATOM 754 C C . ILE A 1 101 ? -7.724 -3.157 13.490 1.00 76.00 101 ILE A C 1
ATOM 756 O O . ILE A 1 101 ? -8.279 -4.233 13.714 1.00 76.00 101 ILE A O 1
ATOM 760 N N . ARG A 1 102 ? -6.400 -2.996 13.556 1.00 73.50 102 ARG A N 1
ATOM 761 C CA . ARG A 1 102 ? -5.464 -4.040 13.996 1.00 73.50 102 ARG A CA 1
ATOM 762 C C . ARG A 1 102 ? -5.703 -4.443 15.450 1.00 73.50 102 ARG A C 1
ATOM 764 O O . ARG A 1 102 ? -6.454 -3.781 16.161 1.00 73.50 102 ARG A O 1
ATOM 771 N N . ALA A 1 103 ? -5.043 -5.511 15.901 1.00 74.00 103 ALA A N 1
ATOM 772 C CA . ALA A 1 103 ? -5.172 -6.013 17.269 1.00 74.00 103 ALA A CA 1
ATOM 773 C C . ALA A 1 103 ? -4.877 -4.927 18.322 1.00 74.00 103 ALA A C 1
ATOM 775 O O . ALA A 1 103 ? -5.646 -4.790 19.272 1.00 74.00 103 ALA A O 1
ATOM 776 N N . GLU A 1 104 ? -3.843 -4.103 18.121 1.00 70.31 104 GLU A N 1
ATOM 777 C CA . GLU A 1 104 ? -3.531 -2.970 19.002 1.00 70.31 104 GLU A CA 1
ATOM 778 C C . GLU A 1 104 ? -4.632 -1.902 18.984 1.00 70.31 104 GLU A C 1
ATOM 780 O O . GLU A 1 104 ? -5.014 -1.390 20.032 1.00 70.31 104 GLU A O 1
ATOM 785 N N . GLY A 1 105 ? -5.188 -1.598 17.806 1.00 71.69 105 GLY A N 1
ATOM 786 C CA . GLY A 1 105 ? -6.321 -0.685 17.659 1.00 71.69 105 GLY A CA 1
ATOM 787 C C . GLY A 1 105 ? -7.597 -1.216 18.325 1.00 71.69 105 GLY A C 1
ATOM 788 O O . GLY A 1 105 ? -8.319 -0.463 18.967 1.00 71.69 105 GLY A O 1
ATOM 789 N N . ALA A 1 106 ? -7.862 -2.519 18.240 1.00 72.25 106 ALA A N 1
ATOM 790 C CA . ALA A 1 106 ? -9.006 -3.147 18.893 1.00 72.25 106 ALA A CA 1
ATOM 791 C C . ALA A 1 106 ? -8.844 -3.147 20.422 1.00 72.25 106 ALA A C 1
ATOM 793 O O . ALA A 1 106 ? -9.783 -2.791 21.128 1.00 72.25 106 ALA A O 1
ATOM 794 N N . ALA A 1 107 ? -7.642 -3.450 20.926 1.00 72.81 107 ALA A N 1
ATOM 795 C CA . ALA A 1 107 ? -7.303 -3.330 22.345 1.00 72.81 107 ALA A CA 1
ATOM 796 C C . ALA A 1 107 ? -7.391 -1.880 22.846 1.00 72.81 107 ALA A C 1
ATOM 798 O O . ALA A 1 107 ? -7.723 -1.642 23.998 1.00 72.81 107 ALA A O 1
ATOM 799 N N . ALA A 1 108 ? -7.118 -0.912 21.972 1.00 70.56 108 ALA A N 1
ATOM 800 C CA . ALA A 1 108 ? -7.295 0.505 22.239 1.00 70.56 108 ALA A CA 1
ATOM 801 C C . ALA A 1 108 ? -8.772 0.947 22.267 1.00 70.56 108 ALA A C 1
ATOM 803 O O . ALA A 1 108 ? -9.028 2.047 22.741 1.00 70.56 108 ALA A O 1
ATOM 804 N N . ILE A 1 109 ? -9.728 0.177 21.745 1.00 71.31 109 ILE A N 1
ATOM 805 C CA . ILE A 1 109 ? -11.166 0.514 21.796 1.00 71.31 109 ILE A CA 1
ATOM 806 C C . ILE A 1 109 ? -11.891 -0.251 22.912 1.00 71.31 109 ILE A C 1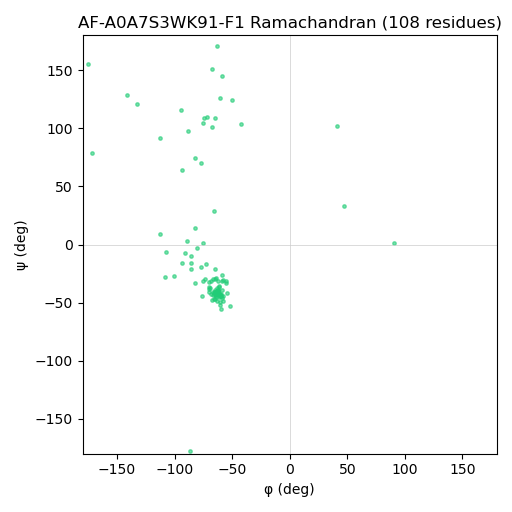
ATOM 808 O O . ILE A 1 109 ? -12.911 0.243 23.391 1.00 71.31 109 ILE A O 1
ATOM 812 N N . ALA A 1 110 ? -11.390 -1.436 23.282 1.00 65.25 110 ALA A N 1
ATOM 813 C CA . ALA A 1 110 ? -11.879 -2.238 24.405 1.00 65.25 110 ALA A CA 1
ATOM 814 C C . ALA A 1 110 ? -11.756 -1.494 25.744 1.00 65.25 110 ALA A C 1
ATOM 816 O O . ALA A 1 110 ? -12.685 -1.658 26.566 1.00 65.25 110 ALA A O 1
#